Protein AF-T0TMY0-F1 (afdb_monomer)

Solvent-accessible surface area (backbone atoms only — not comparable to full-atom values): 6040 Å² total; per-residue (Å²): 134,84,85,48,42,34,33,40,35,64,85,78,71,42,81,36,63,42,44,83,42,83,55,98,91,49,76,49,71,49,46,90,83,63,54,94,89,75,58,87,59,56,48,78,27,51,52,72,89,45,61,48,99,85,68,49,76,40,38,58,91,66,86,78,89,76,94,67,87,82,74,54,98,80,60,84,83,78,85,86,80,89,73,81,88,83,121

Sequence (87 aa):
MIPKLRAWDKQDERMSYGEVEYFDDSINYRFDHFCTGADEDVEFMQSTGIKDKNGVEIYEGDILKLHAIFLAPDDKIGYLEYSPKYG

InterPro domains:
  IPR010024 Conserved hypothetical protein CHP1671 [TIGR01671] (2-86)
  IPR019096 YopX protein [PF09643] (5-66)
  IPR023385 YopX-like, C-terminal [G3DSA:2.30.30.290] (46-85)

Secondary structure (DSSP, 8-state):
-PPPEEEEETTTTEEEEPEEEE-SS-EEEE-SS--TTT-SSEEEEEEEEEE-TTSPEEETT-----------TT-------------

Nearest PDB structures (foldseek):
  8xcg-assembly1_Z  TM=3.291E-01  e=1.648E+00  Escherichia phage Lambda
  5i6e-assembly1_A  TM=2.996E-01  e=6.072E+00  Saccharomyces cerevisiae S288C

pLDDT: mean 85.92, std 10.74, range [55.19, 98.0]

Organism: NCBI:txid1234876

Foldseek 3Di:
DDKWKKKQQPVVRDIWTWDWDDDPPDIDTDTDDDD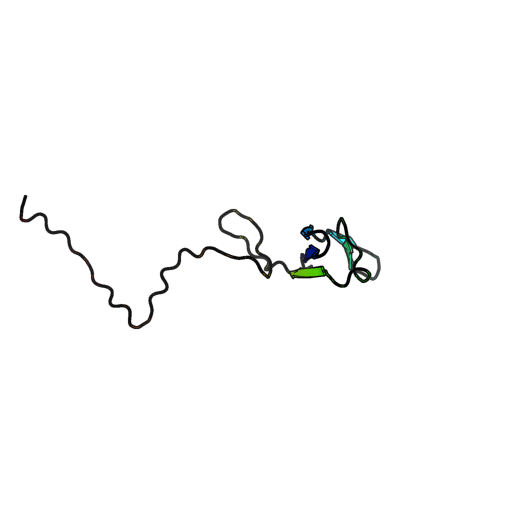VPPRPRMDMWIWPPDADPVRHTDIPPDDDDDPDDPDDPPDDDDDDDDDPPDD

Mean predicted aligned error: 9.79 Å

Structure (mmCIF, N/CA/C/O backbone):
data_AF-T0TMY0-F1
#
_entry.id   AF-T0TMY0-F1
#
loop_
_at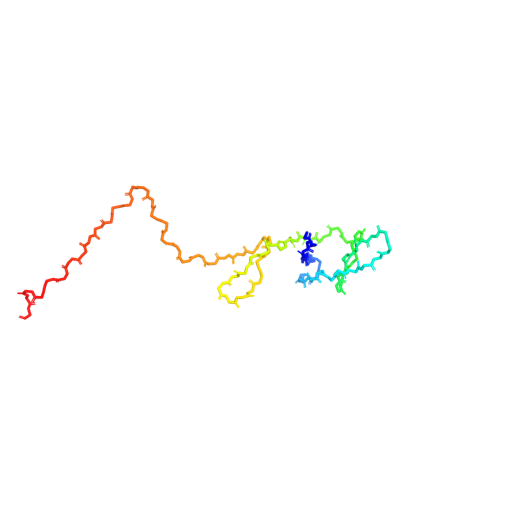om_site.group_PDB
_atom_site.id
_atom_site.type_symbol
_atom_site.label_atom_id
_atom_site.label_alt_id
_atom_site.label_comp_id
_atom_site.label_asym_id
_atom_site.label_entity_id
_atom_site.label_seq_id
_atom_site.pdbx_PDB_ins_code
_atom_site.Cartn_x
_atom_site.Cartn_y
_atom_site.Cartn_z
_atom_site.occupancy
_atom_site.B_iso_or_equiv
_atom_site.auth_seq_id
_atom_site.auth_comp_id
_atom_site.auth_asym_id
_atom_site.auth_atom_id
_atom_site.pdbx_PDB_model_num
ATOM 1 N N . MET A 1 1 ? 5.586 -16.379 1.593 1.00 77.62 1 MET A N 1
ATOM 2 C CA . MET A 1 1 ? 4.566 -15.375 1.220 1.00 77.62 1 MET A CA 1
ATOM 3 C C . MET A 1 1 ? 5.266 -14.358 0.340 1.00 77.62 1 MET A C 1
ATOM 5 O O . MET A 1 1 ? 6.349 -13.941 0.725 1.00 77.62 1 MET A O 1
ATOM 9 N N . ILE A 1 2 ? 4.718 -14.026 -0.830 1.00 84.69 2 ILE A N 1
ATOM 10 C CA . ILE A 1 2 ? 5.277 -12.959 -1.674 1.00 84.69 2 ILE A CA 1
ATOM 11 C C . ILE A 1 2 ? 4.761 -11.626 -1.116 1.00 84.69 2 ILE A C 1
ATOM 13 O O . ILE A 1 2 ? 3.542 -11.503 -0.953 1.00 84.69 2 ILE A O 1
ATOM 17 N N . PRO A 1 3 ? 5.640 -10.673 -0.758 1.00 90.56 3 PRO A N 1
ATOM 18 C CA . PRO A 1 3 ? 5.211 -9.363 -0.283 1.00 90.56 3 PRO A CA 1
ATOM 19 C C . PRO A 1 3 ? 4.345 -8.649 -1.327 1.00 90.56 3 PRO A C 1
ATOM 21 O O . PRO A 1 3 ? 4.563 -8.775 -2.525 1.00 90.56 3 PRO A O 1
ATOM 24 N N . LYS A 1 4 ? 3.350 -7.882 -0.887 1.00 94.75 4 LYS A N 1
ATOM 25 C CA . LYS A 1 4 ? 2.687 -6.904 -1.757 1.00 94.75 4 LYS A CA 1
ATOM 26 C C . LYS A 1 4 ? 3.224 -5.537 -1.392 1.00 94.75 4 LYS A C 1
ATOM 28 O O . LYS A 1 4 ? 3.245 -5.198 -0.209 1.00 94.75 4 LYS A O 1
ATOM 33 N N . LEU A 1 5 ? 3.623 -4.772 -2.394 1.00 94.75 5 LEU A N 1
ATOM 34 C CA . LEU A 1 5 ? 4.195 -3.448 -2.20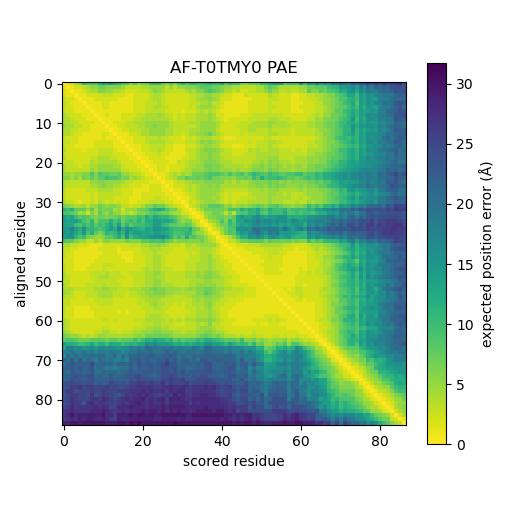9 1.00 94.75 5 LEU A CA 1
ATOM 35 C C . LEU A 1 5 ? 3.289 -2.403 -2.850 1.00 94.75 5 L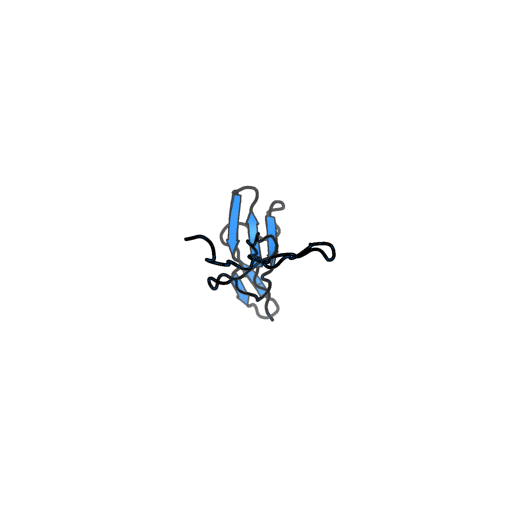EU A C 1
ATOM 37 O O . LEU A 1 5 ? 2.666 -2.649 -3.882 1.00 94.75 5 LEU A O 1
ATOM 41 N N . ARG A 1 6 ? 3.236 -1.230 -2.235 1.00 95.25 6 ARG A N 1
ATOM 42 C CA . ARG A 1 6 ? 2.809 0.012 -2.879 1.00 95.25 6 ARG A CA 1
ATOM 43 C C . ARG A 1 6 ? 3.903 1.051 -2.672 1.00 95.25 6 ARG A C 1
ATOM 45 O O . ARG A 1 6 ? 4.762 0.873 -1.809 1.00 95.25 6 ARG A O 1
ATOM 52 N N . ALA A 1 7 ? 3.874 2.114 -3.449 1.00 94.56 7 ALA A N 1
ATOM 53 C CA . ALA A 1 7 ? 4.895 3.139 -3.416 1.00 94.56 7 ALA A CA 1
ATOM 54 C C . ALA A 1 7 ? 4.272 4.520 -3.584 1.00 94.56 7 ALA A C 1
ATOM 56 O O . ALA A 1 7 ? 3.418 4.714 -4.448 1.00 94.56 7 ALA A O 1
ATOM 57 N N . TRP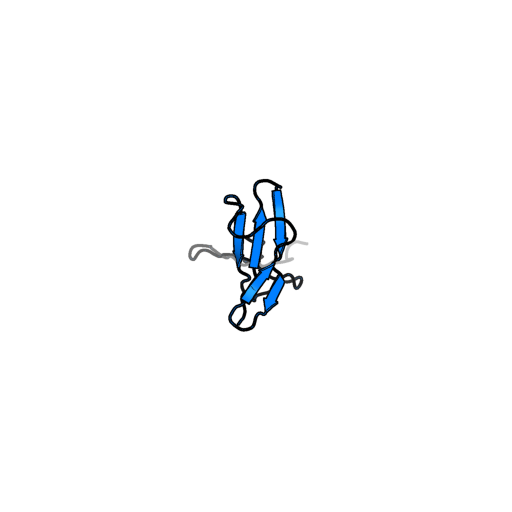 A 1 8 ? 4.695 5.455 -2.742 1.00 94.12 8 TRP A N 1
ATOM 58 C CA . TRP A 1 8 ? 4.364 6.865 -2.865 1.00 94.12 8 TRP A CA 1
ATOM 59 C C . TRP A 1 8 ? 5.482 7.573 -3.620 1.00 94.12 8 TRP A C 1
ATOM 61 O O . TRP A 1 8 ? 6.612 7.639 -3.135 1.00 94.12 8 TRP A O 1
ATOM 71 N N . ASP A 1 9 ? 5.154 8.090 -4.795 1.00 91.50 9 ASP A N 1
ATOM 72 C CA . ASP A 1 9 ? 6.021 8.965 -5.572 1.00 91.50 9 ASP A CA 1
ATOM 73 C C . ASP A 1 9 ? 5.835 10.403 -5.074 1.00 91.50 9 ASP A C 1
ATOM 75 O O . ASP A 1 9 ? 4.738 10.963 -5.163 1.00 91.50 9 ASP A O 1
ATOM 79 N N . LYS A 1 10 ? 6.894 10.987 -4.501 1.00 90.19 10 LYS A N 1
ATOM 80 C CA . LYS A 1 10 ? 6.854 12.352 -3.955 1.00 90.19 10 LYS A CA 1
ATOM 81 C C . LYS A 1 10 ? 6.947 13.425 -5.035 1.00 90.19 10 LYS A C 1
ATOM 83 O O . LYS A 1 10 ? 6.561 14.554 -4.753 1.00 90.19 10 LYS A O 1
ATOM 88 N N . GLN A 1 11 ? 7.459 13.106 -6.224 1.00 88.31 11 GLN A N 1
ATOM 89 C CA . GLN A 1 11 ? 7.584 14.072 -7.315 1.00 88.31 11 GLN A CA 1
ATOM 90 C C . GLN A 1 11 ? 6.234 14.291 -7.990 1.00 88.31 11 GLN A C 1
ATOM 92 O O . GLN A 1 11 ? 5.818 15.433 -8.179 1.00 88.31 11 GLN A O 1
ATOM 97 N N . ASP A 1 12 ? 5.529 13.199 -8.282 1.00 88.56 12 ASP A N 1
ATOM 98 C CA . ASP A 1 12 ? 4.217 13.243 -8.932 1.00 88.56 12 ASP A CA 1
ATOM 99 C C . ASP A 1 12 ? 3.036 13.185 -7.945 1.00 88.56 12 ASP A C 1
ATOM 101 O O . ASP A 1 12 ? 1.875 13.186 -8.362 1.00 88.56 12 ASP A O 1
ATOM 105 N N . GLU A 1 13 ? 3.323 13.116 -6.640 1.00 91.94 13 GLU A N 1
ATOM 106 C CA . GLU A 1 13 ? 2.354 13.068 -5.534 1.00 91.94 13 GLU A CA 1
ATOM 107 C C . GLU A 1 13 ? 1.261 12.007 -5.735 1.00 91.94 13 GLU A C 1
ATOM 109 O O . GLU A 1 13 ? 0.056 12.256 -5.592 1.00 91.94 13 GLU A O 1
ATOM 114 N N . ARG A 1 14 ? 1.678 10.788 -6.086 1.00 91.62 14 ARG A N 1
ATOM 115 C CA . ARG A 1 14 ? 0.756 9.704 -6.440 1.00 91.62 14 ARG A CA 1
ATOM 116 C C . ARG A 1 14 ? 1.164 8.355 -5.871 1.00 91.62 14 ARG A C 1
ATOM 118 O O . ARG A 1 14 ? 2.333 8.046 -5.660 1.00 91.62 14 ARG A O 1
ATOM 125 N N . MET A 1 15 ? 0.149 7.524 -5.645 1.00 94.44 15 MET A N 1
ATOM 126 C CA . MET A 1 15 ? 0.315 6.155 -5.166 1.00 94.44 15 MET A CA 1
ATOM 127 C C . MET A 1 15 ? 0.380 5.180 -6.342 1.00 94.44 15 MET A C 1
ATOM 129 O O . MET A 1 15 ? -0.502 5.174 -7.200 1.00 94.44 15 MET A O 1
ATOM 133 N N . SER A 1 16 ? 1.390 4.317 -6.341 1.00 93.75 16 SER A N 1
ATOM 134 C CA . SER A 1 16 ? 1.545 3.190 -7.260 1.00 93.75 16 SER A CA 1
ATOM 135 C C . SER A 1 16 ? 1.409 1.872 -6.513 1.00 93.75 16 SER A C 1
ATOM 137 O O . SER A 1 16 ? 1.868 1.752 -5.378 1.00 93.75 16 SER A O 1
ATOM 139 N N . TYR A 1 17 ? 0.838 0.854 -7.148 1.00 94.25 17 TYR A N 1
ATOM 140 C CA . TYR A 1 17 ? 0.742 -0.491 -6.582 1.00 94.25 17 TYR A CA 1
ATOM 141 C C . TYR A 1 17 ? 1.651 -1.428 -7.368 1.00 94.25 17 TYR A C 1
ATOM 143 O O . TYR A 1 17 ? 1.588 -1.467 -8.592 1.00 94.25 17 TYR A O 1
ATOM 151 N N . GLY A 1 18 ? 2.514 -2.150 -6.657 1.00 93.25 18 GLY A N 1
ATOM 152 C CA . GLY A 1 18 ? 3.501 -3.030 -7.262 1.00 93.25 18 GLY A CA 1
ATOM 153 C C . GLY A 1 18 ? 2.856 -4.310 -7.776 1.00 93.25 18 GLY A C 1
ATOM 154 O O . GLY A 1 18 ? 2.283 -5.078 -6.998 1.00 93.25 18 GLY A O 1
ATOM 155 N N . GLU A 1 19 ? 2.997 -4.563 -9.071 1.00 93.12 19 GLU A N 1
ATOM 156 C CA . GLU A 1 19 ? 2.632 -5.831 -9.694 1.00 93.12 19 GLU A CA 1
ATOM 157 C C . GLU A 1 19 ? 3.832 -6.774 -9.698 1.00 93.12 19 GLU A C 1
ATOM 159 O O . GLU A 1 19 ? 4.946 -6.386 -10.046 1.00 93.12 19 GLU A O 1
ATOM 164 N N . VAL A 1 20 ? 3.611 -8.022 -9.287 1.00 92.50 20 VAL A N 1
ATOM 165 C CA . VAL A 1 20 ? 4.672 -9.028 -9.207 1.00 92.50 20 VAL A CA 1
ATOM 166 C C . VAL A 1 20 ? 4.927 -9.609 -10.591 1.00 92.50 20 VAL A C 1
ATOM 168 O O . VAL A 1 20 ? 4.026 -10.187 -11.200 1.00 92.50 20 VAL A O 1
ATOM 171 N N . GLU A 1 21 ? 6.172 -9.529 -11.040 1.00 91.75 21 GLU A N 1
ATOM 172 C CA . GLU A 1 21 ? 6.649 -10.147 -12.271 1.00 91.75 21 GLU A CA 1
ATOM 173 C C . GLU A 1 21 ? 7.620 -11.280 -11.949 1.00 91.75 21 GLU A C 1
ATOM 175 O O . GLU A 1 21 ? 8.538 -11.123 -11.140 1.00 91.75 21 GLU A O 1
ATOM 180 N N . TYR A 1 22 ? 7.412 -12.429 -12.589 1.00 92.50 22 TYR A N 1
ATOM 181 C CA . TYR A 1 22 ? 8.217 -13.627 -12.377 1.00 92.50 22 TYR A CA 1
ATOM 182 C C . TYR A 1 22 ? 9.198 -13.816 -13.526 1.00 92.50 22 TYR A C 1
ATOM 184 O O . TYR A 1 22 ? 8.806 -13.824 -14.694 1.00 92.50 22 TYR A O 1
ATOM 192 N N . PHE A 1 23 ? 10.454 -14.036 -13.169 1.00 92.19 23 PHE A N 1
ATOM 193 C CA . PHE A 1 23 ? 11.532 -14.411 -14.069 1.00 92.19 23 PHE A CA 1
ATOM 194 C C . PHE A 1 23 ? 12.135 -15.741 -13.602 1.00 92.19 23 PHE A C 1
ATOM 196 O O . PHE A 1 23 ? 11.774 -16.263 -12.546 1.00 92.19 23 PHE A O 1
ATOM 203 N N . ASP A 1 24 ? 13.029 -16.313 -14.408 1.00 93.06 24 ASP A N 1
ATOM 204 C CA . ASP A 1 24 ? 13.600 -17.645 -14.156 1.00 93.06 24 ASP A CA 1
ATOM 205 C C . ASP A 1 24 ? 14.424 -17.695 -12.852 1.00 93.06 24 ASP A C 1
ATOM 207 O O . ASP A 1 24 ? 14.407 -18.684 -12.124 1.00 93.06 24 ASP A O 1
ATOM 211 N N . ASP A 1 25 ? 15.092 -16.591 -12.511 1.00 93.88 25 ASP A N 1
ATOM 212 C CA . ASP A 1 25 ? 15.998 -16.465 -11.366 1.00 93.88 25 ASP A CA 1
ATOM 213 C C . ASP A 1 25 ? 15.625 -15.332 -10.393 1.00 93.88 25 ASP A C 1
ATOM 215 O O . ASP A 1 25 ? 16.329 -15.095 -9.408 1.00 93.88 25 ASP A O 1
ATOM 219 N N . SER A 1 26 ? 14.532 -14.613 -10.655 1.00 91.19 26 SER A N 1
ATOM 220 C CA . SER A 1 26 ? 14.204 -13.386 -9.934 1.00 91.19 26 SER A CA 1
ATOM 221 C C . SER A 1 26 ? 12.709 -13.076 -9.914 1.00 91.19 26 SER A C 1
ATOM 223 O O . SER A 1 26 ? 11.914 -13.550 -10.727 1.00 91.19 26 SER A O 1
ATOM 225 N N . ILE A 1 27 ? 12.321 -12.268 -8.929 1.00 89.56 27 ILE A N 1
ATOM 226 C CA . ILE A 1 27 ? 10.997 -11.661 -8.836 1.00 89.56 27 ILE A CA 1
ATOM 227 C C . ILE A 1 27 ? 11.210 -10.158 -8.813 1.00 89.56 27 ILE A C 1
ATOM 229 O O . ILE A 1 27 ? 11.934 -9.657 -7.950 1.00 89.56 27 ILE A O 1
ATOM 233 N N . ASN A 1 28 ? 10.536 -9.455 -9.717 1.00 90.25 28 ASN A N 1
ATOM 234 C CA . ASN A 1 28 ? 10.568 -8.000 -9.773 1.00 90.25 28 ASN A CA 1
ATOM 235 C C . ASN A 1 28 ? 9.184 -7.430 -9.468 1.00 90.25 28 ASN A C 1
ATOM 237 O O . ASN A 1 28 ? 8.167 -8.113 -9.600 1.00 90.25 28 ASN A O 1
ATOM 241 N N . TYR A 1 29 ? 9.157 -6.162 -9.069 1.00 90.44 29 TYR A N 1
ATOM 242 C CA . TYR A 1 29 ? 7.924 -5.398 -8.936 1.00 90.44 29 TYR A CA 1
ATOM 243 C C . TYR A 1 29 ? 7.882 -4.347 -10.029 1.00 90.44 29 TYR A C 1
ATOM 245 O O . TYR A 1 29 ? 8.799 -3.532 -10.142 1.00 90.44 29 TYR A O 1
ATOM 253 N N . ARG A 1 30 ? 6.809 -4.355 -10.814 1.00 90.50 30 ARG A N 1
ATOM 254 C CA . ARG A 1 30 ? 6.509 -3.286 -11.756 1.00 90.50 30 ARG A CA 1
ATOM 255 C C . ARG A 1 30 ? 5.615 -2.258 -11.080 1.00 90.50 30 ARG A C 1
ATOM 257 O O . ARG A 1 30 ? 4.608 -2.614 -10.473 1.00 90.50 30 ARG A O 1
ATOM 264 N N . PHE A 1 31 ? 5.977 -0.992 -11.229 1.00 90.12 31 PHE A N 1
ATOM 265 C CA . PHE A 1 31 ? 5.160 0.148 -10.837 1.00 90.12 31 PHE A CA 1
ATOM 266 C C . PHE A 1 31 ? 4.776 0.924 -12.094 1.00 90.12 31 PHE A C 1
ATOM 268 O O . PHE A 1 31 ? 5.529 0.947 -13.065 1.00 90.12 31 PHE A O 1
ATOM 275 N N . ASP A 1 32 ? 3.590 1.526 -12.087 1.00 84.31 32 ASP A N 1
ATOM 276 C CA . ASP A 1 32 ? 2.984 2.107 -13.294 1.00 84.31 32 ASP A CA 1
ATOM 277 C C . ASP A 1 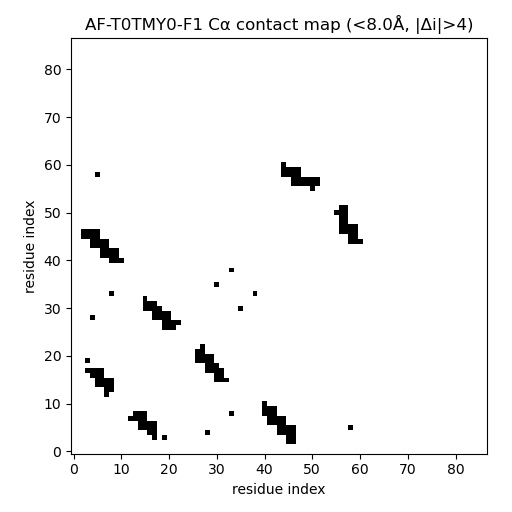32 ? 3.786 3.285 -13.866 1.00 84.31 32 ASP A C 1
ATOM 279 O O . ASP A 1 32 ? 3.689 3.609 -15.046 1.00 84.31 32 ASP A O 1
ATOM 283 N N . HIS A 1 33 ? 4.563 3.967 -13.023 1.00 79.50 33 HIS A N 1
ATOM 284 C CA . HIS A 1 33 ? 4.871 5.352 -13.327 1.00 79.50 33 HIS A CA 1
ATOM 285 C C . HIS A 1 33 ? 6.218 5.896 -12.863 1.00 79.50 33 HIS A C 1
ATOM 287 O O . HIS A 1 33 ? 6.513 7.057 -13.122 1.00 79.50 33 HIS A O 1
ATOM 293 N N . PHE A 1 34 ? 7.030 5.054 -12.237 1.00 80.25 34 PHE A N 1
ATOM 294 C CA . PHE A 1 34 ? 8.412 5.357 -11.893 1.00 80.25 34 PHE A CA 1
ATOM 295 C C . PHE A 1 34 ? 9.240 4.081 -12.064 1.00 80.25 34 PHE A C 1
ATOM 297 O O . PHE A 1 34 ? 8.699 2.967 -12.080 1.00 80.25 34 PHE A O 1
ATOM 304 N N . CYS A 1 35 ? 10.554 4.232 -12.185 1.00 70.38 35 CYS A N 1
ATOM 305 C CA . CYS A 1 35 ? 11.464 3.102 -12.330 1.00 70.38 35 CYS A CA 1
ATOM 306 C C . CYS A 1 35 ? 12.234 2.890 -11.027 1.00 70.38 35 CYS A C 1
ATOM 308 O O . CYS A 1 35 ? 12.987 3.752 -10.573 1.00 70.38 35 CYS A O 1
ATOM 310 N N . THR A 1 36 ? 12.090 1.703 -10.436 1.00 65.19 36 THR A N 1
ATOM 311 C CA . THR A 1 36 ? 12.836 1.322 -9.231 1.00 65.19 36 THR A CA 1
ATOM 312 C C . THR A 1 36 ? 14.342 1.444 -9.485 1.00 65.19 36 THR A C 1
ATOM 314 O O . THR A 1 36 ? 14.879 0.736 -10.338 1.00 65.19 36 THR A O 1
ATOM 317 N N . GLY A 1 37 ? 15.016 2.334 -8.750 1.00 64.69 37 GLY A N 1
ATOM 318 C CA . GLY A 1 37 ? 16.458 2.583 -8.867 1.00 64.69 37 GLY A CA 1
ATOM 319 C C . GLY A 1 37 ? 16.859 3.794 -9.719 1.00 64.69 37 GLY A C 1
ATOM 320 O O . GLY A 1 37 ? 18.047 4.102 -9.764 1.00 64.69 37 GLY A O 1
ATOM 321 N N . ALA A 1 38 ? 15.908 4.479 -10.363 1.00 63.25 38 ALA A N 1
ATOM 322 C CA . ALA A 1 38 ? 16.136 5.768 -11.027 1.00 63.25 38 ALA A CA 1
ATOM 323 C C . ALA A 1 38 ? 15.598 6.950 -10.201 1.00 63.25 38 ALA A C 1
ATOM 325 O O . ALA A 1 38 ? 16.206 8.017 -10.197 1.00 63.25 38 ALA A O 1
ATOM 326 N N . ASP A 1 39 ? 14.501 6.729 -9.475 1.00 66.88 39 ASP A N 1
ATOM 327 C CA . ASP A 1 39 ? 13.798 7.764 -8.721 1.00 66.88 39 ASP A CA 1
ATOM 328 C C . ASP A 1 39 ? 14.116 7.638 -7.220 1.00 66.88 39 ASP A C 1
ATOM 330 O O . ASP A 1 39 ? 13.716 6.675 -6.561 1.00 66.88 39 ASP A O 1
ATOM 334 N N . GLU A 1 40 ? 14.886 8.591 -6.678 1.00 71.25 40 GLU A N 1
ATOM 335 C CA . GLU A 1 40 ? 15.301 8.607 -5.259 1.00 71.25 40 GLU A CA 1
ATOM 336 C C . GLU A 1 40 ? 14.173 9.059 -4.311 1.00 71.25 40 GLU A C 1
ATOM 338 O O . GLU A 1 40 ? 14.214 8.791 -3.110 1.00 71.25 40 GLU A O 1
ATOM 343 N N . ASP A 1 41 ? 13.130 9.689 -4.854 1.00 86.31 41 ASP A N 1
ATOM 344 C CA . ASP A 1 41 ? 12.032 10.311 -4.108 1.00 86.31 41 ASP A CA 1
ATOM 345 C C . ASP A 1 41 ? 10.794 9.404 -3.977 1.00 86.31 41 ASP A C 1
ATOM 347 O O . ASP A 1 41 ? 9.652 9.868 -3.933 1.00 86.31 41 ASP A O 1
ATOM 351 N N . VAL A 1 42 ? 11.017 8.091 -3.892 1.00 90.81 42 VAL A N 1
ATOM 352 C CA . VAL A 1 42 ? 9.954 7.087 -3.774 1.00 90.81 42 VAL A CA 1
ATOM 353 C C . VAL A 1 42 ? 9.976 6.424 -2.401 1.00 90.81 42 VAL A C 1
ATOM 355 O O . VAL A 1 42 ? 11.006 5.945 -1.929 1.00 90.81 42 VAL A O 1
ATOM 358 N N . GLU A 1 43 ? 8.810 6.347 -1.763 1.00 92.75 43 GLU A N 1
ATOM 359 C CA . GLU A 1 43 ? 8.634 5.695 -0.466 1.00 92.75 43 GLU A CA 1
ATOM 360 C C . GLU A 1 43 ? 7.819 4.406 -0.605 1.00 92.75 43 GLU A C 1
ATOM 362 O O . GLU A 1 43 ? 6.631 4.432 -0.927 1.00 92.75 43 GLU A O 1
ATOM 367 N N . PHE A 1 44 ? 8.464 3.262 -0.370 1.00 93.75 44 PHE A N 1
ATOM 368 C CA . PHE A 1 44 ? 7.823 1.949 -0.425 1.00 93.75 44 PHE A CA 1
ATOM 369 C C . PHE A 1 44 ? 7.111 1.622 0.889 1.00 93.75 44 PHE A C 1
ATOM 371 O O . PHE A 1 44 ? 7.632 1.876 1.970 1.00 93.75 44 PHE A O 1
ATOM 378 N N . MET A 1 45 ? 5.941 0.998 0.785 1.00 96.31 45 MET A N 1
ATOM 379 C CA . MET A 1 45 ? 5.140 0.533 1.916 1.00 96.31 45 MET A CA 1
ATOM 380 C C . MET A 1 45 ? 4.711 -0.913 1.678 1.00 96.31 45 MET A C 1
ATOM 382 O O . MET A 1 45 ? 4.117 -1.234 0.638 1.00 96.31 45 MET A O 1
ATOM 386 N N . GLN A 1 46 ? 4.976 -1.789 2.644 1.00 96.81 46 GLN A N 1
ATOM 387 C CA . GLN A 1 46 ? 4.608 -3.197 2.547 1.00 96.81 46 GLN A CA 1
ATOM 388 C C . GLN A 1 46 ? 3.184 -3.453 3.069 1.00 96.81 46 GLN A C 1
ATOM 390 O O . GLN A 1 46 ? 2.726 -2.847 4.036 1.00 96.81 46 GLN A O 1
ATOM 395 N N . SER A 1 47 ? 2.461 -4.372 2.426 1.00 97.00 47 SER A N 1
ATOM 396 C CA . SER A 1 47 ? 1.188 -4.901 2.931 1.00 97.00 47 SER A CA 1
ATOM 397 C C . SER A 1 47 ? 1.397 -5.702 4.216 1.00 97.00 47 SER A C 1
ATOM 399 O O . SER A 1 47 ? 2.317 -6.514 4.323 1.00 97.00 47 SER A O 1
ATOM 401 N N . THR A 1 48 ? 0.482 -5.526 5.165 1.00 95.88 48 THR A N 1
ATOM 402 C CA . THR A 1 48 ? 0.464 -6.264 6.436 1.00 95.88 48 THR A CA 1
ATOM 403 C C . THR A 1 48 ? -0.130 -7.673 6.309 1.00 95.88 48 THR A C 1
ATOM 405 O O . THR A 1 48 ? 0.017 -8.485 7.222 1.00 95.88 48 THR A O 1
ATOM 408 N N . GLY A 1 49 ? -0.819 -7.981 5.203 1.00 95.31 49 GLY A N 1
ATOM 409 C CA . GLY A 1 49 ? -1.608 -9.206 5.042 1.00 95.31 49 GLY A CA 1
ATOM 410 C C . GLY A 1 49 ? -2.957 -9.180 5.774 1.00 95.31 49 GLY A C 1
ATOM 411 O O . GLY A 1 49 ? -3.635 -10.210 5.839 1.00 95.31 49 GLY A O 1
ATOM 412 N N . ILE A 1 50 ? -3.338 -8.038 6.354 1.00 95.56 50 ILE A N 1
ATOM 413 C CA . ILE A 1 50 ? -4.561 -7.841 7.134 1.00 95.56 50 ILE A CA 1
ATOM 414 C C . ILE A 1 50 ? -5.463 -6.855 6.393 1.00 95.56 50 ILE A C 1
ATOM 416 O O . ILE A 1 50 ? -5.007 -5.866 5.818 1.00 95.56 50 ILE A O 1
ATOM 420 N N . LYS A 1 51 ? -6.771 -7.110 6.444 1.00 96.00 51 LYS A N 1
ATOM 421 C CA . LYS A 1 51 ? -7.792 -6.228 5.879 1.00 96.00 51 LYS A CA 1
ATOM 422 C C . LYS A 1 51 ? -8.529 -5.458 6.963 1.00 96.00 51 LYS A C 1
ATOM 424 O O . LYS A 1 51 ? -8.779 -5.984 8.048 1.00 96.00 51 LYS A O 1
ATOM 429 N N . ASP A 1 52 ? -8.909 -4.229 6.644 1.00 95.00 52 ASP A N 1
ATOM 430 C CA . ASP A 1 52 ? -9.796 -3.421 7.466 1.00 95.00 52 ASP A CA 1
ATOM 431 C C . ASP A 1 52 ? -11.240 -3.966 7.450 1.00 95.00 52 ASP A C 1
ATOM 433 O O . ASP A 1 52 ? -11.579 -4.940 6.769 1.00 95.00 52 ASP A O 1
ATOM 437 N N . LYS A 1 53 ? -12.132 -3.298 8.188 1.00 94.44 53 LYS A N 1
ATOM 4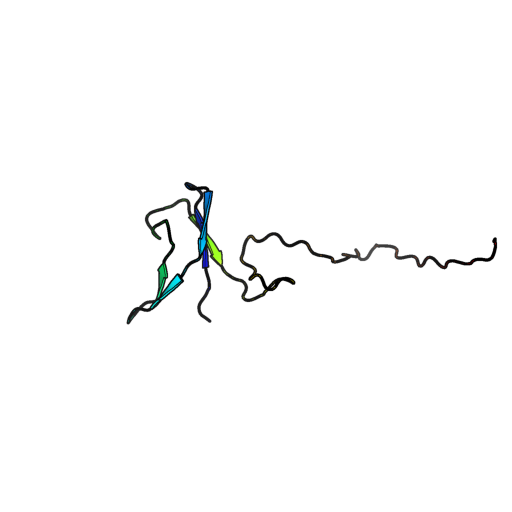38 C CA . LYS A 1 53 ? -13.556 -3.665 8.264 1.00 94.44 53 LYS A CA 1
ATOM 439 C C . LYS A 1 53 ? -14.299 -3.605 6.918 1.00 94.44 53 LYS A C 1
ATOM 441 O O . LYS A 1 53 ? -15.376 -4.180 6.810 1.00 94.44 53 LYS A O 1
ATOM 446 N N . ASN A 1 54 ? -13.768 -2.879 5.935 1.00 95.50 54 ASN A N 1
ATOM 447 C CA . ASN A 1 54 ? -14.351 -2.718 4.605 1.00 95.50 54 ASN A CA 1
ATOM 448 C C . ASN A 1 54 ? -13.718 -3.684 3.585 1.00 95.50 54 ASN A C 1
ATOM 450 O O . ASN A 1 54 ? -14.071 -3.652 2.409 1.00 95.50 54 ASN A O 1
ATOM 454 N N . GLY A 1 55 ? -12.789 -4.546 4.016 1.00 95.56 55 GLY A N 1
ATOM 455 C CA . GLY A 1 55 ? -12.086 -5.489 3.150 1.00 95.56 55 GLY A CA 1
ATOM 456 C C . GLY A 1 55 ? -10.916 -4.877 2.371 1.00 95.56 55 GLY A C 1
ATOM 457 O O . GLY A 1 55 ? -10.390 -5.543 1.472 1.00 95.56 55 GLY A O 1
ATOM 458 N N . VAL A 1 56 ? -10.508 -3.652 2.712 1.00 96.00 56 VAL A N 1
ATOM 459 C CA . VAL A 1 56 ? -9.348 -2.963 2.138 1.00 96.00 56 VAL A CA 1
ATOM 460 C C . VAL A 1 56 ? -8.089 -3.453 2.843 1.00 96.00 56 VAL A C 1
ATOM 462 O O . VAL A 1 56 ? -8.037 -3.528 4.066 1.00 96.00 56 VAL A O 1
ATOM 465 N N . GLU A 1 57 ? -7.083 -3.830 2.063 1.00 96.75 57 GLU A N 1
ATOM 466 C CA . GLU A 1 57 ? -5.786 -4.271 2.575 1.00 96.75 57 GLU A CA 1
ATOM 467 C C . GLU A 1 57 ? -5.052 -3.115 3.271 1.00 96.75 57 GLU A C 1
ATOM 469 O O . GLU A 1 57 ? -5.003 -2.012 2.730 1.00 96.75 57 GLU A O 1
ATOM 474 N N . ILE A 1 58 ? -4.472 -3.381 4.444 1.00 97.44 58 ILE A N 1
ATOM 475 C CA . ILE A 1 58 ? -3.724 -2.398 5.234 1.00 97.44 58 ILE A CA 1
ATOM 476 C C . ILE A 1 58 ? -2.239 -2.510 4.896 1.00 97.44 58 ILE A C 1
ATOM 478 O O . ILE A 1 58 ? -1.657 -3.601 4.940 1.00 97.44 58 ILE A O 1
ATOM 482 N N . TYR A 1 59 ? -1.621 -1.374 4.608 1.00 98.00 59 TYR A N 1
ATOM 483 C CA . TYR A 1 59 ? -0.198 -1.234 4.326 1.00 98.00 59 TYR A CA 1
ATOM 484 C C . TYR A 1 59 ? 0.487 -0.395 5.407 1.00 98.00 59 TYR A C 1
ATOM 486 O O . TYR A 1 59 ? -0.155 0.340 6.160 1.00 98.00 59 TYR A O 1
ATOM 494 N N . GLU A 1 60 ? 1.811 -0.483 5.475 1.00 97.69 60 GLU A N 1
ATOM 495 C CA . GLU A 1 60 ? 2.618 0.442 6.269 1.00 97.69 60 GLU A CA 1
ATOM 496 C C . GLU A 1 60 ? 2.287 1.904 5.917 1.00 97.69 60 GLU A C 1
ATOM 498 O O . GLU A 1 60 ? 2.008 2.247 4.765 1.00 97.69 60 GLU A O 1
ATOM 503 N N . GLY A 1 61 ? 2.255 2.761 6.939 1.00 96.19 61 GLY A N 1
ATOM 504 C CA . GLY A 1 61 ? 1.883 4.172 6.806 1.00 96.19 61 GLY A CA 1
ATOM 505 C C . GLY A 1 61 ? 0.375 4.458 6.750 1.00 96.19 61 GLY A C 1
ATOM 506 O O . GLY A 1 61 ? -0.005 5.626 6.817 1.00 96.19 61 GLY A O 1
ATOM 507 N N . ASP A 1 62 ? -0.500 3.446 6.674 1.00 97.38 62 ASP A N 1
ATOM 508 C CA . ASP A 1 62 ? -1.949 3.681 6.718 1.00 97.38 62 ASP A CA 1
ATOM 509 C C . ASP A 1 62 ? -2.414 4.230 8.074 1.00 97.38 62 ASP A C 1
ATOM 511 O O . ASP A 1 62 ? -2.020 3.768 9.148 1.00 97.38 62 ASP A O 1
ATOM 515 N N . ILE A 1 63 ? -3.336 5.194 8.018 1.00 95.56 63 ILE A N 1
ATOM 516 C CA . ILE A 1 63 ? -3.975 5.781 9.196 1.00 95.56 63 ILE A CA 1
ATOM 517 C C . ILE A 1 63 ? -5.327 5.106 9.412 1.00 95.56 63 ILE A C 1
ATOM 519 O O . ILE A 1 63 ? -6.246 5.227 8.601 1.00 95.56 63 ILE A O 1
ATOM 523 N N . LEU A 1 64 ? -5.470 4.427 10.549 1.00 91.69 64 LEU A N 1
ATOM 524 C CA . LEU A 1 64 ? -6.685 3.701 10.903 1.00 91.69 64 LEU A CA 1
ATOM 525 C C . LEU A 1 64 ? -7.477 4.442 11.977 1.00 91.69 64 LEU A C 1
ATOM 527 O O . LEU A 1 64 ? -6.957 4.812 13.029 1.00 91.69 64 LEU A O 1
ATOM 531 N N . LYS A 1 65 ? -8.786 4.585 11.753 1.00 90.19 65 LYS A N 1
ATOM 532 C CA . LYS A 1 65 ? -9.706 5.013 12.807 1.00 90.19 65 LYS A CA 1
ATOM 533 C C . LYS A 1 65 ? -10.082 3.812 13.667 1.00 90.19 65 LYS A C 1
ATOM 535 O O . LYS A 1 65 ? -10.916 2.996 13.277 1.00 90.19 65 LYS A O 1
ATOM 540 N N . LEU A 1 66 ? -9.505 3.739 14.859 1.00 84.19 66 LEU A N 1
ATOM 541 C CA . LEU A 1 66 ? -9.873 2.738 15.853 1.00 84.19 66 LEU A CA 1
ATOM 542 C C . LEU A 1 66 ? -11.132 3.187 16.597 1.00 84.19 66 LEU A C 1
ATOM 544 O O . LEU A 1 66 ? -11.217 4.313 1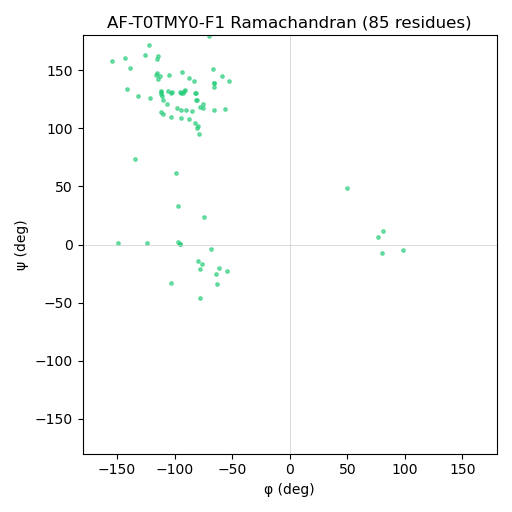7.083 1.00 84.19 66 LEU A O 1
ATOM 548 N N . HIS A 1 67 ? -12.114 2.295 16.699 1.00 74.19 67 HIS A N 1
ATOM 549 C CA . HIS A 1 67 ? -13.230 2.457 17.628 1.00 74.19 67 HIS A CA 1
ATOM 550 C C . HIS A 1 67 ? -12.956 1.617 18.874 1.00 74.19 67 HIS A C 1
ATOM 552 O O . HIS A 1 67 ? -13.654 0.650 19.163 1.00 74.19 67 HIS A O 1
ATOM 558 N N . ALA A 1 68 ? -11.861 1.949 19.554 1.00 71.94 68 ALA A N 1
ATOM 559 C CA . ALA A 1 68 ? -11.474 1.332 20.808 1.00 71.94 68 ALA A CA 1
ATOM 560 C C . ALA A 1 68 ? -11.614 2.375 21.915 1.00 71.94 68 ALA A C 1
ATOM 562 O O . ALA A 1 68 ? -11.115 3.494 21.789 1.00 71.94 68 ALA A O 1
ATOM 563 N N . ILE A 1 69 ? -12.303 2.004 22.993 1.00 71.75 69 ILE A N 1
ATOM 564 C CA . ILE A 1 69 ? -12.209 2.746 24.245 1.00 71.75 69 ILE A CA 1
ATOM 565 C C . ILE A 1 69 ? -10.910 2.271 24.887 1.00 71.75 69 ILE A C 1
ATOM 567 O O . ILE A 1 69 ? -10.838 1.159 25.410 1.00 71.75 69 ILE A O 1
ATOM 571 N N . PHE A 1 70 ? -9.864 3.083 24.786 1.00 69.94 70 PHE A N 1
ATOM 572 C CA . PHE A 1 70 ? -8.659 2.868 25.572 1.00 69.94 70 PHE A CA 1
ATOM 573 C C . PHE A 1 70 ? -8.946 3.388 26.970 1.00 69.94 70 PHE A C 1
ATOM 575 O O . PHE A 1 70 ? -8.865 4.588 27.208 1.00 69.94 70 PHE A O 1
ATOM 582 N N . LEU A 1 71 ? -9.359 2.482 27.853 1.00 75.62 71 LEU A N 1
ATOM 583 C CA . LEU A 1 71 ? -9.478 2.795 29.266 1.00 75.62 71 LEU A CA 1
ATOM 584 C C . LEU A 1 71 ? -8.075 2.771 29.860 1.00 75.62 71 LEU A C 1
ATOM 586 O O . LEU A 1 71 ? -7.399 1.736 29.819 1.00 75.62 71 LEU A O 1
ATOM 590 N N . ALA A 1 72 ? -7.624 3.906 30.375 1.00 77.00 72 ALA A N 1
ATOM 591 C CA . ALA A 1 72 ? -6.423 3.937 31.183 1.00 77.00 72 ALA A CA 1
ATOM 592 C C . ALA A 1 72 ? -6.689 3.177 32.500 1.00 77.00 72 ALA A C 1
ATOM 594 O O . ALA A 1 72 ? -7.833 3.125 32.961 1.00 77.00 72 ALA A O 1
ATOM 595 N N . PRO A 1 73 ? -5.673 2.557 33.128 1.00 75.62 73 PRO A N 1
ATOM 596 C CA . PRO A 1 73 ? -5.861 1.833 34.389 1.00 75.62 73 PRO A CA 1
ATOM 597 C C . PRO A 1 73 ? -6.501 2.672 35.510 1.00 75.62 73 PRO A C 1
ATOM 599 O 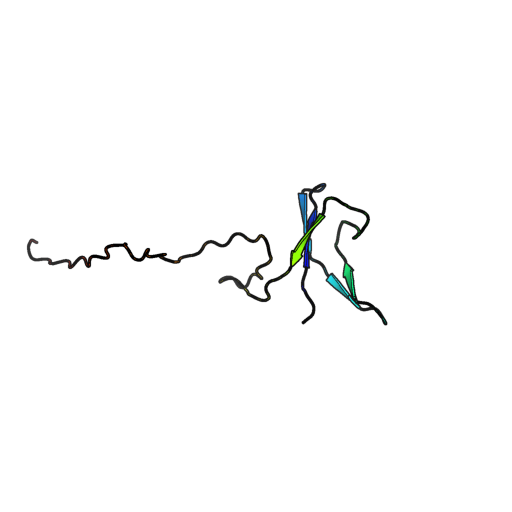O . PRO A 1 73 ? -7.065 2.116 36.449 1.00 75.62 73 PRO A O 1
ATOM 602 N N . ASP A 1 74 ? -6.395 3.997 35.425 1.00 81.31 74 ASP A N 1
ATOM 603 C CA . ASP A 1 74 ? -6.937 4.983 36.355 1.00 81.31 74 ASP A CA 1
ATOM 604 C C . ASP A 1 74 ? -8.305 5.562 35.948 1.00 81.31 74 ASP A C 1
ATOM 606 O O . ASP A 1 74 ? -8.876 6.358 36.703 1.00 81.31 74 ASP A O 1
ATOM 610 N N . ASP A 1 75 ? -8.880 5.132 34.820 1.00 83.06 75 ASP A N 1
ATOM 611 C CA . ASP A 1 75 ? -10.219 5.554 34.418 1.00 83.06 75 ASP A CA 1
ATOM 612 C C . ASP A 1 75 ? -11.271 5.023 35.398 1.00 83.06 75 ASP A C 1
ATOM 614 O O . ASP A 1 75 ? -11.515 3.822 35.546 1.00 83.06 75 ASP A O 1
ATOM 618 N N . LYS A 1 76 ? -11.945 5.949 36.083 1.00 75.94 76 LYS A N 1
ATOM 619 C CA . LYS A 1 76 ? -13.061 5.628 36.975 1.00 75.94 76 LYS A CA 1
ATOM 620 C C . LYS A 1 76 ? -14.326 5.419 36.154 1.00 75.94 76 LYS A C 1
ATOM 622 O O . LYS A 1 76 ? -15.000 6.375 35.777 1.00 75.94 76 LYS A O 1
ATOM 627 N N . ILE A 1 77 ? -14.675 4.160 35.924 1.00 73.88 77 ILE A N 1
ATOM 628 C CA . ILE A 1 77 ? -15.913 3.784 35.239 1.00 73.88 77 ILE A CA 1
ATOM 629 C C . ILE A 1 77 ? -17.024 3.677 36.285 1.00 73.88 77 ILE A C 1
ATOM 631 O O . ILE A 1 77 ? -17.032 2.770 37.117 1.00 73.88 77 ILE A O 1
ATOM 635 N N . GLY A 1 78 ? -17.947 4.637 36.274 1.00 73.75 78 GLY A N 1
ATOM 636 C CA . GLY A 1 78 ? -19.188 4.572 37.045 1.00 73.75 78 GLY A CA 1
ATOM 637 C C . GLY A 1 78 ? -20.323 3.993 36.203 1.00 73.75 78 GLY A C 1
ATOM 638 O O . GLY A 1 78 ? -20.371 4.208 34.994 1.00 73.75 78 GLY A O 1
ATOM 639 N N . TYR A 1 79 ? -21.261 3.293 36.837 1.00 72.12 79 TYR A N 1
ATOM 640 C CA . TYR A 1 79 ? -22.513 2.886 36.198 1.00 72.12 79 TYR A CA 1
ATOM 641 C C . TYR A 1 79 ? -23.598 3.917 36.524 1.00 72.12 79 TYR A C 1
ATOM 643 O O . TYR A 1 79 ? -23.758 4.308 37.681 1.00 72.12 79 TYR A O 1
ATOM 651 N N . LEU A 1 80 ? -24.329 4.376 35.506 1.00 74.50 80 LEU A N 1
ATOM 652 C CA . LEU A 1 80 ? -25.501 5.232 35.675 1.00 74.50 80 LEU A CA 1
ATOM 653 C C . LEU A 1 80 ? -26.747 4.340 35.690 1.00 74.50 80 LEU A C 1
ATOM 655 O O . LEU A 1 80 ? -27.138 3.806 34.654 1.00 74.50 80 LEU A O 1
ATOM 659 N N . GLU A 1 81 ? -27.380 4.183 36.847 1.00 72.44 81 GLU A N 1
ATOM 660 C CA . GLU A 1 81 ? -28.692 3.540 36.931 1.00 72.44 81 GLU A CA 1
ATOM 661 C C . GLU A 1 81 ? -29.790 4.596 36.778 1.00 72.44 81 GLU A C 1
ATOM 663 O O . GLU A 1 81 ? -29.937 5.500 37.604 1.00 72.44 81 GLU A O 1
ATOM 668 N N . TYR A 1 82 ? -30.577 4.494 35.705 1.00 77.38 82 TYR A N 1
ATOM 669 C CA . TYR A 1 82 ? -31.779 5.305 35.541 1.00 77.38 82 TYR A CA 1
ATOM 670 C C . TYR A 1 82 ? -32.890 4.759 36.444 1.00 77.38 82 TYR A C 1
ATOM 672 O O . TYR A 1 82 ? -33.346 3.629 36.268 1.00 77.38 82 TYR A O 1
ATOM 680 N N . SER A 1 83 ? -33.350 5.574 37.396 1.00 78.19 83 SER A N 1
ATOM 681 C CA . SER A 1 83 ? -34.520 5.268 38.221 1.00 78.19 83 SER A CA 1
ATOM 682 C C . SER A 1 83 ? -35.664 6.226 37.867 1.00 78.19 83 SER A C 1
ATOM 684 O O . SER A 1 83 ? -35.551 7.420 38.146 1.00 78.19 83 SER A O 1
ATOM 686 N N . PRO A 1 84 ? -36.787 5.746 37.300 1.00 75.62 84 PRO A N 1
ATOM 687 C CA . PRO A 1 84 ? -37.919 6.586 36.891 1.00 75.62 84 PRO A CA 1
ATOM 688 C C . PRO A 1 84 ? -38.772 7.093 38.072 1.00 75.62 84 PRO A C 1
ATOM 690 O O . PRO A 1 84 ? -39.949 7.389 37.905 1.00 75.62 84 PRO A O 1
ATOM 693 N N . LYS A 1 85 ? -38.222 7.180 39.291 1.00 65.12 85 LYS A N 1
ATOM 694 C CA . LYS A 1 85 ? -38.993 7.429 40.524 1.00 65.12 85 LYS A CA 1
ATOM 695 C C . LYS A 1 85 ? -39.623 8.824 40.644 1.00 65.12 85 LYS A C 1
ATOM 697 O O . LYS A 1 85 ? -40.358 9.052 41.601 1.00 65.12 85 LYS A O 1
ATOM 702 N N . TYR A 1 86 ? -39.370 9.720 39.696 1.00 61.56 86 TYR A N 1
ATOM 703 C CA . TYR A 1 86 ? -39.966 11.054 39.638 1.00 61.56 86 TYR A CA 1
ATOM 704 C C . TYR A 1 86 ? -40.440 11.338 38.206 1.00 61.56 86 TYR A C 1
ATOM 706 O O . TYR A 1 86 ? -39.775 12.051 37.455 1.00 61.56 86 TYR A O 1
ATOM 714 N N . GLY A 1 87 ? -41.544 10.696 37.821 1.00 55.19 87 GLY A N 1
ATOM 715 C CA . GLY A 1 87 ? -42.365 11.050 36.660 1.00 55.19 87 GLY A CA 1
ATOM 716 C C . GLY A 1 87 ? -43.658 11.716 37.106 1.00 55.19 87 GLY A C 1
ATOM 717 O O . GLY A 1 87 ? -44.091 11.425 38.245 1.00 55.19 87 GLY A O 1
#

Radius of gyration: 23.04 Å; Cα contacts (8 Å, |Δi|>4): 96; chains: 1; bounding box: 59×32×55 Å